Protein AF-A0ABD3GVN6-F1 (afdb_monomer)

Radius of gyration: 23.39 Å; Cα contacts (8 Å, |Δi|>4): 63; chains: 1; bounding box: 42×33×70 Å

Sequence (135 aa):
MASSSEIGKLEFERLSIHEENYEAFEALVIITKHLSPALYKRFRLANNPFVVWKDLKDSYGNIEKLLQPAAIEASNQLGFLDFKMAQEFDIALQDCVADLEACGLEVICTNTFKIDKTLNTFPDEKSMYAANLRL

Secondary structure (DSSP, 8-state):
---HHHHHHHHHHHHTT-TT-HHHHHHHHHHHHTS-HHHHHHHTT---HHHHHHHHHHHHTTHHHHHHHHHHHHHHH--GGG-SSHHHHHHHHHHHHHHHHHTT-GGG--HHHHHHHHHHTSPPHHHHHHHHT--

pLDDT: mean 80.83, std 14.65, range [40.19, 95.0]

Foldseek 3Di:
DDDPVVVVVLLVVLVVVPPPPPPQSVLCVVVLVPDDPVLNVVCSPPSGNVVSVVVCCVVCVQVLVVCQVVLVVLLVPLAPVVDPDPVVSVVSLVVSLVSCVSSVNVVCSDPVNSVVSVVVNDDDPVVVVVVVPPD

Structure (mmCIF, N/CA/C/O backbone):
data_AF-A0ABD3GVN6-F1
#
_entry.id   AF-A0ABD3GVN6-F1
#
loop_
_atom_site.group_PDB
_atom_site.id
_atom_site.type_symbol
_atom_site.label_atom_id
_atom_site.label_alt_id
_atom_site.label_comp_id
_atom_site.label_asym_id
_atom_site.label_entity_id
_atom_site.label_seq_id
_atom_site.pdbx_PDB_ins_code
_atom_site.Cartn_x
_atom_site.Cartn_y
_atom_site.Cartn_z
_atom_site.occupancy
_atom_site.B_iso_or_equiv
_atom_site.auth_seq_id
_atom_site.auth_comp_id
_atom_site.auth_asym_id
_atom_site.auth_atom_id
_atom_site.pdbx_PDB_model_num
ATOM 1 N N . MET A 1 1 ? -18.682 16.404 1.125 1.00 40.19 1 MET A N 1
ATOM 2 C CA . MET A 1 1 ? -17.623 16.486 2.155 1.00 40.19 1 MET A CA 1
ATOM 3 C C . MET A 1 1 ? -18.304 16.904 3.448 1.00 40.19 1 MET A C 1
ATOM 5 O O . MET A 1 1 ? -19.067 17.855 3.383 1.00 40.19 1 MET A O 1
ATOM 9 N N . ALA A 1 2 ? -18.149 16.170 4.555 1.00 41.97 2 ALA A N 1
ATOM 10 C CA . ALA A 1 2 ? -18.691 16.631 5.840 1.00 41.97 2 ALA A CA 1
ATOM 11 C C . ALA A 1 2 ? -17.860 17.832 6.308 1.00 41.97 2 ALA A C 1
ATOM 13 O O . ALA A 1 2 ? -16.639 17.826 6.136 1.00 41.97 2 ALA A O 1
ATOM 14 N N . SER A 1 3 ? -18.507 18.875 6.819 1.00 46.22 3 SER A N 1
ATOM 15 C CA . SER A 1 3 ? -17.794 20.080 7.252 1.00 46.22 3 SER A CA 1
ATOM 16 C C . SER A 1 3 ? -17.013 19.809 8.544 1.00 46.22 3 SER A C 1
ATOM 18 O O . SER A 1 3 ? -17.418 18.984 9.363 1.00 46.22 3 SER A O 1
ATOM 20 N N . SER A 1 4 ? -15.920 20.541 8.770 1.00 44.75 4 SER A N 1
ATOM 21 C CA . SER A 1 4 ? -15.139 20.476 10.020 1.00 44.75 4 SER A CA 1
ATOM 22 C C . SER A 1 4 ? -16.011 20.689 11.278 1.00 44.75 4 SER A C 1
ATOM 24 O O . SER A 1 4 ? -15.782 20.086 12.324 1.00 44.75 4 SER A O 1
ATOM 26 N N . SER A 1 5 ? -17.099 21.462 11.150 1.00 50.97 5 SER A N 1
ATOM 27 C CA . SER A 1 5 ? -18.094 21.680 12.209 1.00 50.97 5 SER A CA 1
ATOM 28 C C . SER A 1 5 ? -18.936 20.441 12.530 1.00 50.97 5 SER A C 1
ATOM 30 O O . SER A 1 5 ? -19.313 20.247 13.686 1.00 50.97 5 SER A O 1
ATOM 32 N N . GLU A 1 6 ? -19.239 19.604 11.537 1.00 55.56 6 GLU A N 1
ATOM 33 C CA . GLU A 1 6 ? -19.965 18.354 11.763 1.00 55.56 6 GLU A CA 1
ATOM 34 C C . GLU A 1 6 ? -19.062 17.350 12.469 1.00 55.56 6 GLU A C 1
ATOM 36 O O . GLU A 1 6 ? -19.483 16.769 13.458 1.00 55.56 6 GLU A O 1
ATOM 41 N N . ILE A 1 7 ? -17.799 17.219 12.055 1.00 56.22 7 ILE A N 1
ATOM 42 C CA . ILE A 1 7 ? -16.833 16.316 12.701 1.00 56.22 7 ILE A CA 1
ATOM 43 C C . ILE A 1 7 ? -16.683 16.651 14.196 1.00 56.22 7 ILE A C 1
ATOM 45 O O . ILE A 1 7 ? -16.791 15.753 15.029 1.00 56.22 7 ILE A O 1
ATOM 49 N N . GLY A 1 8 ? -16.558 17.937 14.550 1.00 57.28 8 GLY A N 1
ATOM 50 C CA . GLY A 1 8 ? -16.446 18.368 15.950 1.00 57.28 8 GLY A CA 1
ATOM 51 C C . GLY A 1 8 ? -17.690 18.084 16.806 1.00 57.28 8 GLY A C 1
ATOM 52 O O . GLY A 1 8 ? -17.566 17.718 17.972 1.00 57.28 8 GLY A O 1
ATOM 53 N N . LYS A 1 9 ? -18.902 18.183 16.239 1.00 57.34 9 LYS A N 1
ATOM 54 C CA . LYS A 1 9 ? -20.142 17.808 16.950 1.00 57.34 9 LYS A CA 1
ATOM 55 C C . LYS A 1 9 ? -20.239 16.298 17.182 1.00 57.34 9 LYS A C 1
ATOM 57 O O . LYS A 1 9 ? -20.740 15.869 18.216 1.00 57.34 9 LYS A O 1
ATOM 62 N N . LEU A 1 10 ? -19.741 15.503 16.238 1.00 57.50 10 LEU A N 1
ATOM 63 C CA . LEU A 1 10 ? -19.772 14.041 16.299 1.00 57.50 10 LEU A CA 1
ATOM 64 C C . LEU A 1 10 ? -18.738 13.462 17.264 1.00 57.50 10 LEU A C 1
ATOM 66 O O . LEU A 1 10 ? -19.018 12.470 17.932 1.00 57.50 10 LEU A O 1
ATOM 70 N N . GLU A 1 11 ? -17.569 14.092 17.377 1.00 59.97 11 GLU A N 1
ATOM 71 C CA . GLU A 1 11 ? -16.598 13.757 18.421 1.00 59.97 11 GLU A CA 1
ATOM 72 C C . GLU A 1 11 ? -17.152 14.060 19.819 1.00 59.97 11 GLU A C 1
ATOM 74 O O . GLU A 1 11 ? -16.975 13.248 20.721 1.00 59.97 11 GLU A O 1
ATOM 79 N N . PHE A 1 12 ? -17.887 15.164 19.989 1.00 57.16 12 PHE A N 1
ATOM 80 C CA . PHE A 1 12 ? -18.506 15.548 21.265 1.00 57.16 12 PHE A CA 1
ATOM 81 C C . PHE A 1 12 ? -19.632 14.595 21.709 1.00 57.16 12 PHE A C 1
ATOM 83 O O . PHE A 1 12 ? -19.735 14.235 22.883 1.00 57.16 12 PHE A O 1
ATOM 90 N N . GLU A 1 13 ? -20.454 14.138 20.763 1.00 61.12 13 GLU A N 1
ATOM 91 C CA . GLU A 1 13 ? -21.505 13.145 21.015 1.00 61.12 13 GLU A CA 1
ATOM 92 C C . GLU A 1 13 ? -20.899 11.782 21.394 1.00 61.12 13 GLU A C 1
ATOM 94 O O . GLU A 1 13 ? -21.361 11.128 22.325 1.00 61.12 13 GLU A O 1
ATOM 99 N N . ARG A 1 14 ? -19.790 11.395 20.750 1.00 62.72 14 ARG A N 1
ATOM 100 C CA . ARG A 1 14 ? -19.045 10.172 21.076 1.00 62.72 14 ARG A CA 1
ATOM 101 C C . ARG A 1 14 ? -18.293 10.267 22.414 1.00 62.72 14 ARG A C 1
ATOM 103 O O . ARG A 1 14 ? -18.192 9.262 23.110 1.00 62.72 14 ARG A O 1
ATOM 110 N N . LEU A 1 15 ? -17.802 11.455 22.783 1.00 58.09 15 LEU A N 1
ATOM 111 C CA . LEU A 1 15 ? -17.192 11.756 24.090 1.00 58.09 15 LEU A CA 1
ATOM 112 C C . LEU A 1 15 ? -18.194 11.600 25.242 1.00 58.09 15 LEU A C 1
ATOM 114 O O . LEU A 1 15 ? -17.840 11.063 26.285 1.00 58.09 15 LEU A O 1
ATOM 118 N N . SER A 1 16 ? -19.449 12.013 25.039 1.00 56.66 16 SER A N 1
ATOM 119 C CA . SER A 1 16 ? -20.491 11.971 26.079 1.00 56.66 16 SER A CA 1
ATOM 120 C C . SER A 1 16 ? -20.981 10.554 26.422 1.00 56.66 16 SER A C 1
ATOM 122 O O . SER A 1 16 ? -21.627 10.368 27.445 1.00 56.66 16 SER A O 1
ATOM 124 N N . ILE A 1 17 ? -20.704 9.550 25.579 1.00 59.03 17 ILE A N 1
ATOM 125 C CA . ILE A 1 17 ? -21.201 8.167 25.739 1.00 59.03 17 ILE A CA 1
ATOM 126 C C . ILE A 1 17 ? -20.218 7.278 26.528 1.00 59.03 17 ILE A C 1
ATOM 128 O O . ILE A 1 17 ? -20.603 6.216 27.011 1.00 59.03 17 ILE A O 1
ATOM 132 N N . HIS A 1 18 ? -18.952 7.684 26.683 1.00 57.97 18 HIS A N 1
ATOM 133 C CA . HIS A 1 18 ? -17.870 6.785 27.112 1.00 57.97 18 HIS A CA 1
ATOM 134 C C . HIS A 1 18 ? -17.136 7.184 28.403 1.00 57.97 18 HIS A C 1
ATOM 136 O O . HIS A 1 18 ? -16.003 6.756 28.626 1.00 57.97 18 HIS A O 1
ATOM 142 N N . GLU A 1 19 ? -17.786 7.935 29.291 1.00 57.03 19 GLU A N 1
ATOM 143 C CA . GLU A 1 19 ? -17.201 8.376 30.569 1.00 57.03 19 GLU A CA 1
ATOM 144 C C . GLU A 1 19 ? -16.724 7.207 31.469 1.00 57.03 19 GLU A C 1
ATOM 146 O O . GLU A 1 19 ? -15.831 7.384 32.293 1.00 57.03 19 GLU A O 1
ATOM 151 N N . GLU A 1 20 ? -17.239 5.986 31.261 1.00 62.88 20 GLU A N 1
ATOM 152 C CA . GLU A 1 20 ? -16.922 4.795 32.068 1.00 62.88 20 GLU A CA 1
ATOM 153 C C . GLU A 1 20 ? -15.717 3.962 31.568 1.00 62.88 20 GLU A C 1
ATOM 155 O O . GLU A 1 20 ? -15.247 3.083 32.291 1.00 62.88 20 GLU A O 1
ATOM 160 N N . ASN A 1 21 ? -15.182 4.206 30.359 1.00 76.12 21 ASN A N 1
ATOM 161 C CA . ASN A 1 21 ? -14.000 3.486 29.848 1.00 76.12 21 ASN A CA 1
ATOM 162 C C . ASN A 1 21 ? -13.144 4.359 28.912 1.00 76.12 21 ASN A C 1
ATOM 164 O O . ASN A 1 21 ? -13.251 4.299 27.682 1.00 76.12 21 ASN A O 1
ATOM 168 N N . TYR A 1 22 ? -12.272 5.158 29.532 1.00 81.44 22 TYR A N 1
ATOM 169 C CA . TYR A 1 22 ? -11.374 6.099 28.862 1.00 81.44 22 TYR A CA 1
ATOM 170 C C . TYR A 1 22 ? -10.452 5.428 27.829 1.00 81.44 22 TYR A C 1
ATOM 172 O O . TYR A 1 22 ? -10.304 5.941 26.723 1.00 81.44 22 TYR A O 1
ATOM 180 N N . GLU A 1 23 ? -9.894 4.254 28.137 1.00 85.00 23 GLU A N 1
ATOM 181 C CA . GLU A 1 23 ? -8.977 3.536 27.237 1.00 85.00 23 GLU A CA 1
ATOM 182 C C . GLU A 1 23 ? -9.678 3.085 25.949 1.00 85.00 23 GLU A C 1
ATOM 184 O O . GLU A 1 23 ? -9.156 3.246 24.842 1.00 85.00 23 GLU A O 1
ATOM 189 N N . ALA A 1 24 ? -10.900 2.555 26.070 1.00 84.94 24 ALA A N 1
ATOM 190 C CA . ALA A 1 24 ? -11.683 2.146 24.911 1.00 84.94 24 ALA A CA 1
ATOM 191 C C . ALA A 1 24 ? -12.072 3.347 24.036 1.00 84.94 24 ALA A C 1
ATOM 193 O O . ALA A 1 24 ? -12.060 3.265 22.802 1.00 84.94 24 ALA A O 1
ATOM 194 N N . PHE A 1 25 ? -12.395 4.471 24.674 1.00 82.94 25 PHE A N 1
ATOM 195 C CA . PHE A 1 25 ? -12.694 5.716 23.987 1.00 82.94 25 PHE A CA 1
ATOM 196 C C . PHE A 1 25 ? -11.475 6.263 23.233 1.00 82.94 25 PHE A C 1
ATOM 198 O O . PHE A 1 25 ? -11.584 6.575 22.042 1.00 82.94 25 PHE A O 1
ATOM 205 N N . GLU A 1 26 ? -10.320 6.334 23.893 1.00 86.62 26 GLU A N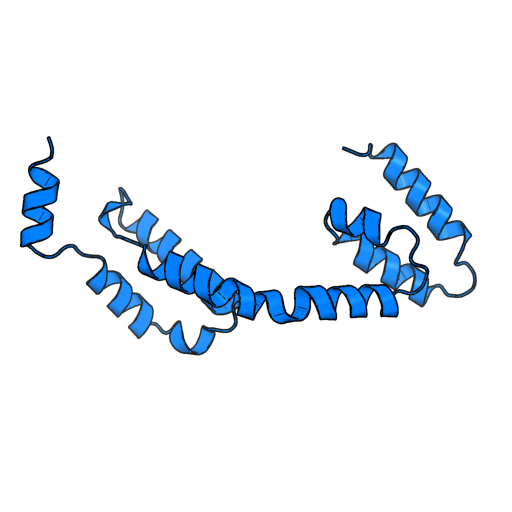 1
ATOM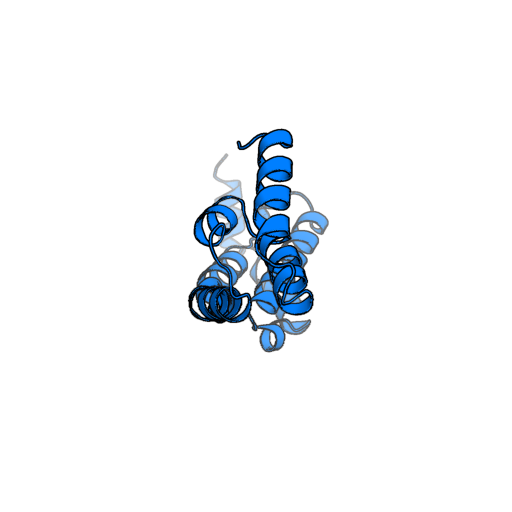 206 C CA . GLU A 1 26 ? -9.062 6.805 23.316 1.00 86.62 26 GLU A CA 1
ATOM 207 C C . GLU A 1 26 ? -8.658 5.953 22.107 1.00 86.62 26 GLU A C 1
ATOM 209 O O . GLU A 1 26 ? -8.415 6.488 21.022 1.00 86.62 26 GLU A O 1
ATOM 214 N N . ALA A 1 27 ? -8.718 4.624 22.238 1.00 89.06 27 ALA A N 1
ATOM 215 C CA . ALA A 1 27 ? -8.443 3.703 21.139 1.00 89.06 27 ALA A CA 1
ATOM 216 C C . ALA A 1 27 ? -9.372 3.938 19.937 1.00 89.06 27 ALA A C 1
ATOM 218 O O . ALA A 1 27 ? -8.914 4.014 18.795 1.00 89.06 27 ALA A O 1
ATOM 219 N N . LEU A 1 28 ? -10.676 4.117 20.169 1.00 88.56 28 LEU A N 1
ATOM 220 C CA . LEU A 1 28 ? -11.619 4.442 19.099 1.00 88.56 28 LEU A CA 1
ATOM 221 C C . LEU A 1 28 ? -11.303 5.805 18.451 1.00 88.56 28 LEU A C 1
ATOM 223 O O . LEU A 1 28 ? -11.473 5.945 17.241 1.00 88.56 28 LEU A O 1
ATOM 227 N N . VAL A 1 29 ? -10.845 6.816 19.207 1.00 85.31 29 VAL A N 1
ATOM 228 C CA . VAL A 1 29 ? -10.464 8.128 1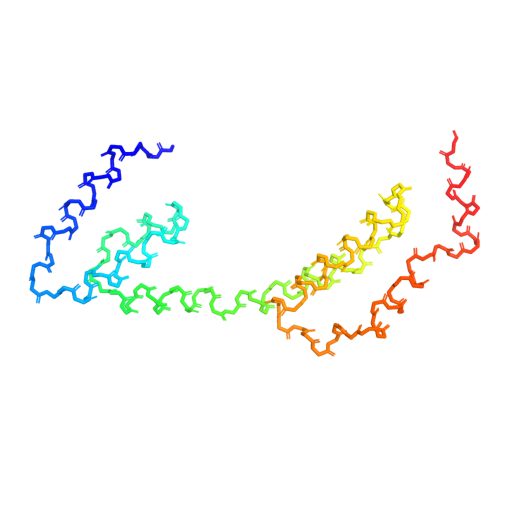8.643 1.00 85.31 29 VAL A CA 1
ATOM 229 C C . VAL A 1 29 ? -9.268 7.966 17.718 1.00 85.31 29 VAL A C 1
ATOM 231 O O . VAL A 1 29 ? -9.312 8.449 16.589 1.00 85.31 29 VAL A O 1
ATOM 234 N N . ILE A 1 30 ? -8.234 7.261 18.171 1.00 88.25 30 ILE A N 1
ATOM 235 C CA . ILE A 1 30 ? -7.031 7.009 17.378 1.00 88.25 30 ILE A CA 1
ATOM 236 C C . ILE A 1 30 ? -7.405 6.270 16.094 1.00 88.25 30 ILE A C 1
ATOM 238 O O . ILE A 1 30 ? -7.113 6.759 15.006 1.00 88.25 30 ILE A O 1
ATOM 242 N N . ILE A 1 31 ? -8.127 5.148 16.199 1.00 89.88 31 ILE A N 1
ATOM 243 C CA . ILE A 1 31 ? -8.532 4.363 15.027 1.00 89.88 31 ILE A CA 1
ATOM 244 C C . ILE A 1 31 ? -9.322 5.241 14.053 1.00 89.88 31 ILE A C 1
ATOM 246 O O . ILE A 1 31 ? -8.954 5.349 12.888 1.00 89.88 31 ILE A O 1
ATOM 250 N N . THR A 1 32 ? -10.378 5.912 14.521 1.00 85.75 32 THR A N 1
ATOM 251 C CA . THR A 1 32 ? -11.284 6.673 13.646 1.00 85.75 32 THR A CA 1
ATOM 252 C C . THR A 1 32 ? -10.633 7.880 12.972 1.00 85.75 32 THR A C 1
ATOM 254 O O . THR A 1 32 ? -11.012 8.191 11.844 1.00 85.75 32 THR A O 1
ATOM 257 N N . LYS A 1 33 ? -9.633 8.518 13.595 1.00 87.19 33 LYS A N 1
ATOM 258 C CA . LYS A 1 33 ? -8.876 9.634 12.998 1.00 87.19 33 LYS A CA 1
ATOM 259 C C . LYS A 1 33 ? -8.021 9.227 11.800 1.00 87.19 33 LYS A C 1
ATOM 261 O O . LYS A 1 33 ? -7.779 10.056 10.927 1.00 87.19 33 LYS A O 1
ATOM 266 N N . HIS A 1 34 ? -7.582 7.972 11.749 1.00 88.88 34 HIS A N 1
ATOM 267 C CA . HIS A 1 34 ? -6.766 7.447 10.652 1.00 88.88 34 HIS A CA 1
ATOM 268 C C . HIS A 1 34 ? -7.590 6.721 9.578 1.00 88.88 34 HIS A C 1
ATOM 270 O O . HIS A 1 34 ? -7.037 6.244 8.589 1.00 88.88 34 HIS A O 1
ATOM 276 N N . LEU A 1 35 ? -8.915 6.648 9.735 1.00 89.88 35 LEU A N 1
ATOM 277 C CA . LEU A 1 35 ? -9.794 6.065 8.729 1.00 89.88 35 LEU A CA 1
ATOM 278 C C . LEU A 1 35 ? -10.096 7.046 7.599 1.00 89.88 35 LEU A C 1
ATOM 280 O O . LEU A 1 35 ? -10.290 8.244 7.803 1.00 89.88 35 LEU A O 1
ATOM 284 N N . SER A 1 36 ? -10.252 6.503 6.391 1.00 88.88 36 SER A N 1
ATOM 285 C CA . SER A 1 36 ? -10.826 7.263 5.284 1.00 88.88 36 SER A CA 1
ATOM 286 C C . SER A 1 36 ? -12.249 7.734 5.635 1.00 88.88 36 SER A C 1
ATOM 288 O O . SER A 1 36 ? -12.949 7.070 6.409 1.00 88.88 36 SER A O 1
ATOM 290 N N . PRO A 1 37 ? -12.757 8.820 5.024 1.00 88.25 37 PRO A N 1
ATOM 291 C CA . PRO A 1 37 ? -14.108 9.313 5.307 1.00 88.25 37 PRO A CA 1
ATOM 292 C C . PRO A 1 37 ? -15.218 8.266 5.110 1.00 88.25 37 PRO A C 1
ATOM 294 O O . PRO A 1 37 ? -16.252 8.323 5.777 1.00 88.25 37 PRO A O 1
ATOM 297 N N . ALA A 1 38 ? -15.023 7.308 4.197 1.00 87.31 38 ALA A N 1
ATOM 298 C CA . ALA A 1 38 ? -15.958 6.208 3.970 1.00 87.31 38 ALA A CA 1
ATOM 299 C C . ALA A 1 38 ? -15.936 5.189 5.123 1.00 87.31 38 ALA A C 1
ATOM 301 O O . ALA A 1 38 ? -16.994 4.801 5.620 1.00 87.31 38 ALA A O 1
ATOM 302 N N . LEU A 1 39 ? -14.743 4.801 5.587 1.00 89.00 39 LEU A N 1
ATOM 303 C CA . LEU A 1 39 ? -14.578 3.873 6.708 1.00 89.00 39 LEU A CA 1
ATOM 304 C C . LEU A 1 39 ? -15.011 4.497 8.034 1.00 89.00 39 LEU A C 1
ATOM 306 O O . LEU A 1 39 ? -15.691 3.843 8.822 1.00 89.00 39 LEU A O 1
ATOM 310 N N . TYR A 1 40 ? -14.715 5.779 8.246 1.00 87.81 40 TYR A N 1
ATOM 311 C CA . TYR A 1 40 ? -15.181 6.519 9.415 1.00 87.81 40 TYR A CA 1
ATOM 312 C C . TYR A 1 40 ? -16.706 6.445 9.555 1.00 87.81 40 TYR A C 1
ATOM 314 O O . TYR A 1 40 ? -17.215 6.118 10.622 1.00 87.81 40 TYR A O 1
ATOM 322 N N . LYS A 1 41 ? -17.457 6.674 8.466 1.00 87.06 41 LYS A N 1
ATOM 323 C CA . LYS A 1 41 ? -18.927 6.581 8.482 1.00 87.06 41 LYS A CA 1
ATOM 324 C C . LYS A 1 41 ? -19.427 5.194 8.883 1.00 87.06 41 LYS A C 1
ATOM 326 O O . LYS A 1 41 ? -20.407 5.111 9.616 1.00 87.06 41 LYS A O 1
ATOM 331 N N . ARG A 1 42 ? -18.760 4.129 8.423 1.00 87.69 42 ARG A N 1
ATOM 332 C CA . ARG A 1 42 ? -19.106 2.740 8.763 1.00 87.69 42 ARG A CA 1
ATOM 333 C C . ARG A 1 42 ? -18.936 2.459 10.256 1.00 87.69 42 ARG A C 1
ATOM 335 O O . ARG A 1 42 ? -19.786 1.802 10.843 1.00 87.69 42 ARG A O 1
ATOM 342 N N . PHE A 1 43 ? -17.871 2.975 10.864 1.00 88.25 43 PHE A N 1
ATOM 343 C CA . PHE A 1 43 ? -17.540 2.715 12.268 1.00 88.25 43 PHE A CA 1
ATOM 344 C C . PHE A 1 43 ? -17.949 3.841 13.226 1.00 88.25 43 PHE A C 1
ATOM 346 O O . PHE A 1 43 ? -17.633 3.786 14.409 1.00 88.25 43 PHE A O 1
ATOM 353 N N . ARG A 1 44 ? -18.690 4.850 12.750 1.00 81.62 44 ARG A N 1
ATOM 354 C CA . ARG A 1 44 ? -19.070 6.034 13.539 1.00 81.62 44 ARG A CA 1
ATOM 355 C C . ARG A 1 44 ? -19.855 5.695 14.809 1.00 81.62 44 ARG A C 1
ATOM 357 O O . ARG A 1 44 ? -19.685 6.372 15.814 1.00 81.62 44 ARG A O 1
ATOM 364 N N . LEU A 1 45 ? -20.721 4.685 14.744 1.00 82.75 45 LEU A N 1
ATOM 365 C CA . LEU A 1 45 ? -21.558 4.237 15.865 1.00 82.75 45 LEU A CA 1
ATOM 366 C C . LEU A 1 45 ? -20.929 3.072 16.645 1.00 82.75 45 LEU A C 1
ATOM 368 O O . LEU A 1 45 ? -21.605 2.428 17.445 1.00 82.75 45 LEU A O 1
ATOM 372 N N . ALA A 1 46 ? -19.668 2.735 16.365 1.00 84.00 46 ALA A N 1
ATOM 373 C CA . ALA A 1 46 ? -18.997 1.648 17.050 1.00 84.00 46 ALA A CA 1
ATOM 374 C C . ALA A 1 46 ? -18.530 2.100 18.438 1.00 84.00 46 ALA A C 1
ATOM 376 O O . ALA A 1 46 ? -17.778 3.063 18.575 1.00 84.00 46 ALA A O 1
ATOM 377 N N . ASN A 1 47 ? -18.926 1.330 19.450 1.00 83.44 47 ASN A N 1
ATOM 378 C CA . ASN A 1 47 ? -18.627 1.602 20.859 1.00 83.44 47 ASN A CA 1
ATOM 379 C C . ASN A 1 47 ? -17.526 0.684 21.413 1.00 83.44 47 ASN A C 1
ATOM 381 O O . ASN A 1 47 ? -17.197 0.743 22.593 1.00 83.44 47 ASN A O 1
ATOM 385 N N . ASN A 1 48 ? -16.968 -0.194 20.572 1.00 87.31 48 ASN A N 1
ATOM 386 C CA . ASN A 1 48 ? -15.930 -1.140 20.956 1.00 87.31 48 ASN A CA 1
ATOM 387 C C . ASN A 1 48 ? -14.758 -1.087 19.954 1.00 87.31 48 ASN A C 1
ATOM 389 O O . ASN A 1 48 ? -14.930 -1.520 18.809 1.00 87.31 48 ASN A O 1
ATOM 393 N N . PRO A 1 49 ? -13.568 -0.603 20.361 1.00 89.75 49 PRO A N 1
ATOM 394 C CA . PRO A 1 49 ? -12.408 -0.498 19.473 1.00 89.75 49 PRO A CA 1
ATOM 395 C C . PRO A 1 49 ? -11.921 -1.854 18.969 1.00 89.75 49 PRO A C 1
ATOM 397 O O . PRO A 1 49 ? -11.444 -1.946 17.841 1.00 89.75 49 PRO A O 1
ATOM 400 N N . PHE A 1 50 ? -12.072 -2.916 19.762 1.00 90.38 50 PHE A N 1
ATOM 401 C CA . PHE A 1 50 ? -11.649 -4.256 19.369 1.00 90.38 50 PHE A CA 1
ATOM 402 C C . PHE A 1 50 ? -12.466 -4.783 18.187 1.00 90.38 50 PHE A C 1
ATOM 404 O O . PHE A 1 50 ? -11.904 -5.378 17.273 1.00 90.38 50 PHE A O 1
ATOM 411 N N . VAL A 1 51 ? -13.778 -4.523 18.172 1.00 90.62 51 VAL A N 1
ATOM 412 C CA . VAL A 1 51 ? -14.651 -4.909 17.051 1.00 90.62 51 VAL A CA 1
ATOM 413 C C . VAL A 1 51 ? -14.249 -4.160 15.784 1.00 90.62 51 VAL A C 1
ATOM 415 O O . VAL A 1 51 ? -14.082 -4.782 14.741 1.00 90.62 51 VAL A O 1
ATOM 418 N N . VAL A 1 52 ? -14.012 -2.847 15.887 1.00 91.94 52 VAL A N 1
ATOM 419 C CA . VAL A 1 52 ? -13.554 -2.035 14.748 1.00 91.94 52 VAL A CA 1
ATOM 420 C C . VAL A 1 52 ? -12.219 -2.550 14.214 1.00 91.94 52 VAL A C 1
ATOM 422 O O . VAL A 1 52 ? -12.075 -2.768 13.014 1.00 91.94 52 VAL A O 1
ATOM 425 N N . TRP A 1 53 ? -11.247 -2.781 15.097 1.00 93.19 53 TRP A N 1
ATOM 426 C CA . TRP A 1 53 ? -9.928 -3.273 14.712 1.00 93.19 53 TRP A CA 1
ATOM 427 C C . TRP A 1 53 ? -9.992 -4.655 14.061 1.00 93.19 53 TRP A C 1
ATOM 429 O O . TRP A 1 53 ? -9.341 -4.887 13.044 1.00 93.19 53 TRP A O 1
ATOM 439 N N . LYS A 1 54 ? -10.795 -5.567 14.618 1.00 93.25 54 LYS A N 1
ATOM 440 C CA . LYS A 1 54 ? -10.977 -6.907 14.065 1.00 93.25 54 LYS A CA 1
ATOM 441 C C . LYS A 1 54 ? -11.621 -6.855 12.681 1.00 93.25 54 LYS A C 1
ATOM 443 O O . LYS A 1 54 ? -11.079 -7.455 11.767 1.00 93.25 54 LYS A O 1
ATOM 448 N N . ASP A 1 55 ? -12.696 -6.091 12.501 1.00 92.25 55 ASP A N 1
ATOM 449 C CA . ASP A 1 55 ? -13.356 -5.935 11.199 1.00 92.25 55 ASP A CA 1
ATOM 450 C C . ASP A 1 55 ? -12.410 -5.357 10.140 1.00 92.25 55 ASP A C 1
ATOM 452 O O . ASP A 1 55 ? -12.397 -5.811 8.991 1.00 92.25 55 ASP A O 1
ATOM 456 N N . LEU A 1 56 ? -11.612 -4.352 10.522 1.00 91.25 56 LEU A N 1
ATOM 457 C CA . LEU A 1 56 ? -10.588 -3.775 9.655 1.00 91.25 56 LEU A CA 1
ATOM 458 C C . LEU A 1 56 ? -9.540 -4.825 9.294 1.00 91.25 56 LEU A C 1
ATOM 460 O O . LEU A 1 56 ? -9.227 -4.988 8.121 1.00 91.25 56 LEU A O 1
ATOM 464 N N . LYS A 1 57 ? -9.035 -5.576 10.273 1.00 90.12 57 LYS A N 1
ATOM 465 C CA . LYS A 1 57 ? -8.044 -6.628 10.046 1.00 90.12 57 LYS A CA 1
ATOM 466 C C . LYS A 1 57 ? -8.595 -7.777 9.201 1.00 90.12 57 LYS A C 1
ATOM 468 O O . LYS A 1 57 ? -7.888 -8.271 8.334 1.00 90.12 57 LYS A O 1
ATOM 473 N N . ASP A 1 58 ? -9.840 -8.179 9.395 1.00 89.69 58 ASP A N 1
ATOM 474 C CA . ASP A 1 58 ? -10.455 -9.261 8.625 1.00 89.69 58 ASP A CA 1
ATOM 475 C C . ASP A 1 58 ? -10.713 -8.822 7.171 1.00 89.69 58 ASP A C 1
ATOM 477 O O . ASP A 1 58 ? -10.508 -9.598 6.239 1.00 89.69 58 ASP A O 1
ATOM 481 N N . SER A 1 59 ? -11.090 -7.555 6.960 1.00 86.88 59 SER A N 1
ATOM 482 C CA . SER A 1 59 ? -11.345 -7.001 5.620 1.00 86.88 59 SER A CA 1
ATOM 483 C C . SER A 1 59 ? -10.065 -6.620 4.869 1.00 86.88 59 SER A C 1
ATOM 485 O O . SER A 1 59 ? -10.019 -6.705 3.643 1.00 86.88 59 SER A O 1
ATOM 487 N N . TYR A 1 60 ? -9.041 -6.162 5.592 1.00 84.94 60 TYR A N 1
ATOM 488 C CA . TYR A 1 60 ? -7.879 -5.479 5.019 1.00 84.94 60 TYR A CA 1
ATOM 489 C C . TYR A 1 60 ? -6.529 -6.062 5.433 1.00 84.94 60 TYR A C 1
ATOM 491 O O . TYR A 1 60 ? -5.513 -5.711 4.849 1.00 84.94 60 TYR A O 1
ATOM 499 N N . GLY A 1 61 ? -6.484 -6.996 6.379 1.00 83.00 61 GLY A N 1
ATOM 500 C CA . GLY A 1 61 ? -5.241 -7.613 6.855 1.00 83.00 61 GLY A CA 1
ATOM 501 C C . GLY A 1 61 ? -4.535 -8.491 5.822 1.00 83.00 61 GLY A C 1
ATOM 502 O O . GLY A 1 61 ? -3.413 -8.914 6.061 1.00 83.00 61 GLY A O 1
ATOM 503 N N . ASN A 1 62 ? -5.174 -8.752 4.677 1.00 83.81 62 ASN A N 1
ATOM 504 C CA . ASN A 1 62 ? -4.572 -9.417 3.521 1.00 83.81 62 ASN A CA 1
ATOM 505 C C . ASN A 1 62 ? -4.492 -8.499 2.287 1.00 83.81 62 ASN A C 1
ATOM 507 O O . ASN A 1 62 ? -4.264 -9.006 1.189 1.00 83.81 62 ASN A O 1
ATOM 511 N N . ILE A 1 63 ? -4.696 -7.179 2.431 1.00 82.62 63 ILE A N 1
ATOM 512 C CA . ILE A 1 63 ? -4.608 -6.243 1.297 1.00 82.62 63 ILE A CA 1
ATOM 513 C C . ILE A 1 63 ? -3.256 -6.364 0.601 1.00 82.62 63 ILE A C 1
ATOM 515 O O . ILE A 1 63 ? -3.229 -6.402 -0.620 1.00 82.62 63 ILE A O 1
ATOM 519 N N . GLU A 1 64 ? -2.161 -6.496 1.351 1.00 82.00 64 GLU A N 1
ATOM 520 C CA . GLU A 1 64 ? -0.813 -6.631 0.785 1.00 82.00 64 GLU A CA 1
ATOM 521 C C . GLU A 1 64 ? -0.753 -7.789 -0.223 1.00 82.00 64 GLU A C 1
ATOM 523 O O . GLU A 1 64 ? -0.362 -7.600 -1.371 1.00 82.00 64 GLU A O 1
ATOM 528 N N . LYS A 1 65 ? -1.277 -8.967 0.146 1.00 83.88 65 LYS A N 1
ATOM 529 C CA . LYS A 1 65 ? -1.373 -10.136 -0.749 1.00 83.88 65 LYS A CA 1
ATOM 530 C C . LYS A 1 65 ? -2.315 -9.917 -1.930 1.00 83.88 65 LYS A C 1
ATOM 532 O O . LYS A 1 65 ? -2.085 -10.472 -2.998 1.00 83.88 65 LYS A O 1
ATOM 537 N N . LEU A 1 66 ? -3.384 -9.147 -1.740 1.00 86.62 66 LEU A N 1
ATOM 538 C CA . LEU A 1 66 ? -4.314 -8.807 -2.817 1.00 86.62 66 LEU A CA 1
ATOM 539 C C . LEU A 1 66 ? -3.688 -7.832 -3.825 1.00 86.62 66 LEU A C 1
ATOM 541 O O . LEU A 1 66 ? -4.013 -7.900 -5.006 1.00 86.62 66 LEU A O 1
ATOM 545 N N . LEU A 1 67 ? -2.801 -6.944 -3.367 1.00 88.81 67 LEU A N 1
ATOM 546 C CA . LEU A 1 67 ? -2.106 -5.958 -4.193 1.00 88.81 67 LEU A CA 1
ATOM 547 C C . LEU A 1 67 ? -0.860 -6.524 -4.885 1.00 88.81 67 LEU A C 1
ATOM 549 O O . LEU A 1 67 ? -0.460 -5.978 -5.911 1.00 88.81 67 LEU A O 1
ATOM 553 N N . GLN A 1 68 ? -0.297 -7.639 -4.402 1.00 91.06 68 GLN A N 1
ATOM 554 C CA . GLN A 1 68 ? 0.870 -8.295 -5.012 1.00 91.06 68 GLN A CA 1
ATOM 555 C C . GLN A 1 68 ? 0.776 -8.452 -6.542 1.00 91.06 68 GLN A C 1
ATOM 557 O O . GLN A 1 68 ? 1.727 -8.054 -7.214 1.00 91.06 68 GLN A O 1
ATOM 562 N N . PRO A 1 69 ? -0.320 -8.976 -7.138 1.00 91.94 69 PRO A N 1
ATOM 563 C CA . PRO A 1 69 ? -0.405 -9.119 -8.591 1.00 91.94 69 PRO A CA 1
ATOM 564 C C . PRO A 1 69 ? -0.289 -7.777 -9.320 1.00 91.94 69 PRO A C 1
ATOM 566 O O . PRO A 1 69 ? 0.417 -7.688 -10.319 1.00 91.94 69 PRO A O 1
ATOM 569 N N . ALA A 1 70 ? -0.930 -6.733 -8.788 1.00 91.56 70 ALA A N 1
ATOM 570 C CA . ALA A 1 70 ? -0.893 -5.397 -9.370 1.00 91.56 70 ALA A CA 1
ATOM 571 C C . ALA A 1 70 ? 0.501 -4.762 -9.247 1.00 91.56 70 ALA A C 1
ATOM 573 O O . ALA A 1 70 ? 0.986 -4.180 -10.211 1.00 91.56 70 ALA A O 1
ATOM 574 N N . ALA A 1 71 ? 1.175 -4.920 -8.102 1.00 92.38 71 ALA A N 1
ATOM 575 C CA . ALA A 1 71 ? 2.538 -4.422 -7.900 1.00 92.38 71 ALA A CA 1
ATOM 576 C C . ALA A 1 71 ? 3.552 -5.125 -8.823 1.00 92.38 71 ALA A C 1
ATOM 578 O O . ALA A 1 71 ? 4.413 -4.481 -9.424 1.00 92.38 71 ALA A O 1
ATOM 579 N N . ILE A 1 72 ? 3.420 -6.446 -8.999 1.00 92.44 72 ILE A N 1
ATOM 580 C CA . ILE A 1 72 ? 4.244 -7.223 -9.937 1.00 92.44 72 ILE A CA 1
ATOM 581 C C . ILE A 1 72 ? 3.992 -6.768 -11.378 1.00 92.44 72 ILE A C 1
ATOM 583 O O . ILE A 1 72 ? 4.939 -6.594 -12.144 1.00 92.44 72 ILE A O 1
ATOM 587 N N . GLU A 1 73 ? 2.731 -6.570 -11.759 1.00 93.19 73 GLU A N 1
ATOM 588 C CA . GLU A 1 73 ? 2.375 -6.107 -13.098 1.00 93.19 73 GLU A CA 1
ATOM 589 C C . GLU A 1 73 ? 2.904 -4.696 -13.377 1.00 93.19 73 GLU A C 1
ATOM 591 O O . GLU A 1 73 ? 3.551 -4.496 -14.403 1.00 93.19 73 GLU A O 1
ATOM 596 N N . ALA A 1 74 ? 2.720 -3.753 -12.449 1.00 90.50 74 ALA A N 1
ATOM 597 C CA . ALA A 1 74 ? 3.255 -2.398 -12.559 1.00 90.50 74 ALA A CA 1
ATOM 598 C C . ALA A 1 74 ? 4.782 -2.412 -12.715 1.00 90.50 74 ALA A C 1
ATOM 600 O O . ALA A 1 74 ? 5.324 -1.771 -13.615 1.00 90.50 74 ALA A O 1
ATOM 601 N N . SER A 1 75 ? 5.475 -3.234 -11.918 1.00 90.81 75 SER A N 1
ATOM 602 C CA . SER A 1 75 ? 6.913 -3.439 -12.078 1.00 90.81 75 SER A CA 1
ATOM 603 C C . SER A 1 75 ? 7.250 -3.995 -13.465 1.00 90.81 75 SER A C 1
ATOM 605 O O . SER A 1 75 ? 8.190 -3.536 -14.105 1.00 90.81 75 SER A O 1
ATOM 607 N N . ASN A 1 76 ? 6.515 -4.988 -13.971 1.00 90.12 76 ASN A N 1
ATOM 608 C CA . ASN A 1 76 ? 6.739 -5.585 -15.296 1.00 90.12 76 ASN A CA 1
ATOM 609 C C . ASN A 1 76 ? 6.512 -4.624 -16.461 1.00 90.12 76 ASN A C 1
ATOM 611 O O . ASN A 1 76 ? 7.183 -4.764 -17.479 1.00 90.12 76 ASN A O 1
ATOM 615 N N . GLN A 1 77 ? 5.608 -3.664 -16.303 1.00 90.06 77 GLN A N 1
ATOM 616 C CA . GLN A 1 77 ? 5.311 -2.655 -17.313 1.00 90.06 77 GLN A CA 1
ATOM 617 C C . GLN A 1 77 ? 6.297 -1.483 -17.312 1.00 90.06 77 GLN A C 1
ATOM 619 O O . GLN A 1 77 ? 6.289 -0.706 -18.261 1.00 90.06 77 GLN A O 1
ATOM 624 N N . LEU A 1 78 ? 7.147 -1.352 -16.289 1.00 90.25 78 LEU A N 1
ATOM 625 C CA . LEU A 1 78 ? 8.137 -0.283 -16.217 1.00 90.25 78 LEU A CA 1
ATOM 626 C C . LEU A 1 78 ? 9.123 -0.392 -17.393 1.00 90.25 78 LEU A C 1
ATOM 628 O O . LEU A 1 78 ? 9.916 -1.331 -17.442 1.00 90.25 78 LEU A O 1
ATOM 632 N N . GLY A 1 79 ? 9.089 0.561 -18.326 1.00 88.31 79 GLY A N 1
ATOM 633 C CA . GLY A 1 79 ? 9.995 0.646 -19.469 1.00 88.31 79 GLY A CA 1
ATOM 634 C C . GLY A 1 79 ? 10.871 1.893 -19.406 1.00 88.31 79 GLY A C 1
ATOM 635 O O . GLY A 1 79 ? 10.436 2.955 -18.976 1.00 88.31 79 GLY A O 1
ATOM 636 N N . PHE A 1 80 ? 12.124 1.806 -19.862 1.00 86.62 80 PHE A N 1
ATOM 637 C CA . PHE A 1 80 ? 13.018 2.972 -19.847 1.00 86.62 80 PHE A CA 1
ATOM 638 C C . PHE A 1 80 ? 12.538 4.078 -20.800 1.00 86.62 80 PHE A C 1
ATOM 640 O O . PHE A 1 80 ? 12.672 5.261 -20.502 1.00 86.62 80 PHE A O 1
ATOM 647 N N . LEU A 1 81 ? 11.944 3.694 -21.936 1.00 86.38 81 LEU A N 1
ATOM 648 C CA . LEU A 1 81 ? 11.458 4.623 -22.963 1.00 86.38 81 LEU A CA 1
ATOM 649 C C . LEU A 1 81 ? 10.257 5.475 -22.526 1.00 86.38 81 LEU A C 1
ATOM 651 O O . LEU A 1 81 ? 9.936 6.448 -23.207 1.00 86.38 81 LEU A O 1
ATOM 655 N N . ASP A 1 82 ? 9.610 5.134 -21.412 1.00 87.44 82 ASP A N 1
ATOM 656 C CA . ASP A 1 82 ? 8.497 5.911 -20.861 1.00 87.44 82 ASP A CA 1
ATOM 657 C C . ASP A 1 82 ? 8.979 7.193 -20.154 1.00 87.44 82 ASP A C 1
ATOM 659 O O . ASP A 1 82 ? 8.182 8.085 -19.851 1.00 87.44 82 ASP A O 1
ATOM 663 N N . PHE A 1 83 ? 10.292 7.317 -19.931 1.00 90.38 83 PHE A N 1
ATOM 664 C CA . PHE A 1 83 ? 10.924 8.414 -19.205 1.00 90.38 83 PHE A CA 1
ATOM 665 C C . PHE A 1 83 ?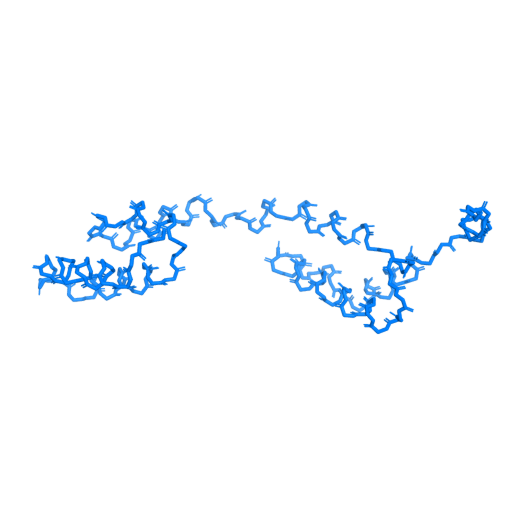 11.846 9.228 -20.112 1.00 90.38 83 PHE A C 1
ATOM 667 O O . PHE A 1 83 ? 12.479 8.710 -21.033 1.00 90.38 83 PHE A O 1
ATOM 674 N N . LYS A 1 84 ? 11.956 10.534 -19.846 1.00 88.12 84 LYS A N 1
ATOM 675 C CA . LYS A 1 84 ? 12.818 11.425 -20.641 1.00 88.12 84 LYS A CA 1
ATOM 676 C C . LYS A 1 84 ? 14.261 11.385 -20.167 1.00 88.12 84 LYS A C 1
ATOM 678 O O . LYS A 1 84 ? 15.177 11.615 -20.955 1.00 88.12 84 LYS A O 1
ATOM 683 N N . MET A 1 85 ? 14.459 11.147 -18.873 1.00 90.75 85 MET A N 1
ATOM 684 C CA . MET A 1 85 ? 15.769 11.131 -18.237 1.00 90.75 85 MET A CA 1
ATOM 685 C C . MET A 1 85 ? 15.956 9.854 -17.426 1.00 90.75 85 MET A C 1
ATOM 687 O O . MET A 1 85 ? 15.038 9.384 -16.761 1.00 90.75 85 MET A O 1
ATOM 691 N N . ALA A 1 86 ? 17.191 9.351 -17.394 1.00 89.38 86 ALA A N 1
ATOM 692 C CA . ALA A 1 86 ? 17.539 8.173 -16.600 1.00 89.38 86 ALA A CA 1
ATOM 693 C C . ALA A 1 86 ? 17.232 8.347 -15.103 1.00 89.38 86 ALA A C 1
ATOM 695 O O . ALA A 1 86 ? 16.890 7.387 -14.426 1.00 89.38 86 ALA A O 1
ATOM 696 N N . GLN A 1 87 ? 17.310 9.579 -14.599 1.00 94.12 87 GLN A N 1
ATOM 697 C CA . GLN A 1 87 ? 17.006 9.887 -13.205 1.00 94.12 87 GLN A CA 1
ATOM 698 C C . GLN A 1 87 ? 15.507 9.751 -12.884 1.00 94.12 87 GLN A C 1
ATOM 700 O O . GLN A 1 87 ? 15.162 9.341 -11.783 1.00 94.12 87 GLN A O 1
ATOM 705 N N . GLU A 1 88 ? 14.617 10.055 -13.836 1.00 93.00 88 GLU A N 1
ATOM 706 C CA . GLU A 1 88 ? 13.167 9.860 -13.667 1.00 93.00 88 GLU A CA 1
ATOM 707 C C . GLU A 1 88 ? 12.826 8.367 -13.614 1.00 93.00 88 GLU A C 1
ATOM 709 O O . GLU A 1 88 ? 12.043 7.943 -12.767 1.00 93.00 88 GLU A O 1
ATOM 714 N N . PHE A 1 89 ? 13.470 7.568 -14.471 1.00 93.31 89 PHE A N 1
ATOM 715 C CA . PHE A 1 89 ? 13.356 6.112 -14.439 1.00 93.31 89 PHE A CA 1
ATOM 716 C C . PHE A 1 89 ? 13.863 5.529 -13.114 1.00 93.31 89 PHE A C 1
ATOM 718 O O . PHE A 1 89 ? 13.200 4.673 -12.539 1.00 93.31 89 PHE A O 1
ATOM 725 N N . ASP A 1 90 ? 15.012 5.991 -12.611 1.00 93.19 90 ASP A N 1
ATOM 726 C CA . ASP A 1 90 ? 15.583 5.484 -11.356 1.00 93.19 90 ASP A CA 1
ATOM 727 C C . ASP A 1 90 ? 14.670 5.771 -10.154 1.00 93.19 90 ASP A C 1
ATOM 729 O O . ASP A 1 90 ? 14.458 4.896 -9.317 1.00 93.19 90 ASP A O 1
ATOM 733 N N . ILE A 1 91 ? 14.042 6.952 -10.110 1.00 95.00 91 ILE A N 1
ATOM 734 C CA . ILE A 1 91 ? 13.020 7.271 -9.100 1.00 95.00 91 ILE A CA 1
ATOM 735 C C . ILE A 1 91 ? 11.826 6.317 -9.229 1.00 95.00 91 ILE A C 1
ATOM 737 O O . ILE A 1 91 ? 11.428 5.702 -8.245 1.00 95.00 91 ILE A O 1
ATOM 741 N N . ALA A 1 92 ? 11.298 6.120 -10.440 1.00 94.38 92 ALA A N 1
ATOM 742 C CA . ALA A 1 92 ? 10.162 5.224 -10.659 1.00 94.38 92 ALA A CA 1
ATOM 743 C C . ALA A 1 92 ? 10.482 3.755 -10.324 1.00 94.38 92 ALA A C 1
ATOM 745 O O . ALA A 1 92 ? 9.627 3.022 -9.825 1.00 94.38 92 ALA A O 1
ATOM 746 N N . LEU A 1 93 ? 11.721 3.315 -10.564 1.00 93.81 93 LEU A N 1
ATOM 747 C CA . LEU A 1 93 ? 12.202 1.996 -10.165 1.00 93.81 93 LEU A CA 1
ATOM 748 C C . LEU A 1 93 ? 12.274 1.869 -8.639 1.00 93.81 93 LEU A C 1
ATOM 750 O O . LEU A 1 93 ? 11.910 0.823 -8.102 1.00 93.81 93 LEU A O 1
ATOM 754 N N . GLN A 1 94 ? 12.727 2.912 -7.939 1.00 94.00 94 GLN A N 1
ATOM 755 C CA . GLN A 1 94 ? 12.742 2.946 -6.476 1.00 94.00 94 GLN A CA 1
ATOM 756 C C . GLN A 1 94 ? 11.326 2.906 -5.894 1.00 94.00 94 GLN A C 1
ATOM 758 O O . GLN A 1 94 ? 11.089 2.122 -4.977 1.00 94.00 94 GLN A O 1
ATOM 763 N N . ASP A 1 95 ? 10.385 3.657 -6.468 1.00 94.56 95 ASP A N 1
ATOM 764 C CA . ASP A 1 95 ? 8.973 3.629 -6.070 1.00 94.56 95 ASP A CA 1
ATOM 765 C C . ASP A 1 95 ? 8.363 2.232 -6.284 1.00 94.56 95 ASP A C 1
ATOM 767 O O . ASP A 1 95 ? 7.761 1.669 -5.373 1.00 94.56 95 ASP A O 1
ATOM 771 N N . CYS A 1 96 ? 8.615 1.601 -7.440 1.00 93.69 96 CYS A N 1
ATOM 772 C CA . CYS A 1 96 ? 8.171 0.226 -7.701 1.00 93.69 96 CYS A CA 1
ATOM 773 C C . CYS A 1 96 ? 8.735 -0.777 -6.686 1.00 93.69 96 CYS A C 1
ATOM 775 O O . CYS A 1 96 ? 8.052 -1.720 -6.291 1.00 93.69 96 CYS A O 1
ATOM 777 N N . VAL A 1 97 ? 9.998 -0.614 -6.291 1.00 93.75 97 VAL A N 1
ATOM 778 C CA . VAL A 1 97 ? 10.622 -1.479 -5.285 1.00 93.75 97 VAL A CA 1
ATOM 779 C C . VAL A 1 97 ? 9.957 -1.282 -3.925 1.00 93.75 97 VAL A C 1
ATOM 781 O O . VAL A 1 97 ? 9.626 -2.273 -3.280 1.00 93.75 97 VAL A O 1
ATOM 784 N N . ALA A 1 98 ? 9.699 -0.037 -3.524 1.00 93.50 98 ALA A N 1
ATOM 785 C CA . ALA A 1 98 ? 9.000 0.260 -2.279 1.00 93.50 98 ALA A CA 1
ATOM 786 C C . ALA A 1 98 ? 7.584 -0.346 -2.260 1.00 93.50 98 ALA A C 1
ATOM 788 O O . ALA A 1 98 ? 7.170 -0.917 -1.250 1.00 93.50 98 ALA A O 1
ATOM 789 N N . ASP A 1 99 ? 6.864 -0.303 -3.384 1.00 91.69 99 ASP A N 1
ATOM 790 C CA . ASP A 1 99 ? 5.541 -0.921 -3.516 1.00 91.69 99 ASP A CA 1
ATOM 791 C C . ASP A 1 99 ? 5.595 -2.455 -3.401 1.00 91.69 99 ASP A C 1
ATOM 793 O O . ASP A 1 99 ? 4.742 -3.072 -2.755 1.00 91.69 99 ASP A O 1
ATOM 797 N N . LEU A 1 100 ? 6.611 -3.095 -3.992 1.00 92.44 100 LEU A N 1
ATOM 798 C CA . LEU A 1 100 ? 6.832 -4.539 -3.866 1.00 92.44 100 LEU A CA 1
ATOM 799 C C . LEU A 1 100 ? 7.175 -4.930 -2.419 1.00 92.44 100 LEU A C 1
ATOM 801 O O . LEU A 1 100 ? 6.620 -5.900 -1.896 1.00 92.44 100 LEU A O 1
ATOM 805 N N . GLU A 1 101 ? 8.039 -4.166 -1.753 1.00 92.50 101 GLU A N 1
ATOM 806 C CA . GLU A 1 101 ? 8.378 -4.348 -0.336 1.00 92.50 101 GLU A CA 1
ATOM 807 C C . GLU A 1 101 ? 7.133 -4.213 0.552 1.00 92.50 101 GLU A C 1
ATOM 809 O O . GLU A 1 101 ? 6.868 -5.096 1.370 1.00 92.50 101 GLU A O 1
ATOM 814 N N . ALA A 1 102 ? 6.306 -3.187 0.320 1.00 89.25 102 ALA A N 1
ATOM 815 C CA . ALA A 1 102 ? 5.038 -2.982 1.021 1.00 89.25 102 ALA A CA 1
ATOM 816 C C . ALA A 1 102 ? 4.027 -4.119 0.786 1.00 89.25 102 ALA A C 1
ATOM 818 O O . ALA A 1 102 ? 3.175 -4.381 1.632 1.00 89.25 102 ALA A O 1
ATOM 819 N N . CYS A 1 103 ? 4.134 -4.838 -0.334 1.00 92.00 103 CYS A N 1
ATOM 820 C CA . CYS A 1 103 ? 3.342 -6.035 -0.615 1.00 92.00 103 CYS A CA 1
ATOM 821 C C . CYS A 1 103 ? 3.943 -7.327 -0.020 1.00 92.00 103 CYS A C 1
ATOM 823 O O . CYS A 1 103 ? 3.463 -8.424 -0.321 1.00 92.00 103 CYS A O 1
ATOM 825 N N . GLY A 1 104 ? 4.995 -7.237 0.799 1.00 89.06 104 GLY A N 1
ATOM 826 C CA . GLY A 1 104 ? 5.660 -8.384 1.422 1.00 89.06 104 GLY A CA 1
ATOM 827 C C . GLY A 1 104 ? 6.596 -9.155 0.483 1.00 89.06 104 GLY A C 1
ATOM 828 O O . GLY A 1 104 ? 6.879 -10.328 0.729 1.00 89.06 104 GLY A O 1
ATOM 829 N N . LEU A 1 105 ? 7.063 -8.526 -0.602 1.00 90.56 105 LEU A N 1
ATOM 830 C CA . LEU A 1 105 ? 7.975 -9.109 -1.595 1.00 90.56 105 LEU A CA 1
ATOM 831 C C . LEU A 1 105 ? 9.429 -8.621 -1.421 1.00 90.56 105 LEU A C 1
ATOM 833 O O . LEU A 1 105 ? 10.212 -8.615 -2.366 1.00 90.56 105 LEU A O 1
ATOM 837 N N . GLU A 1 106 ? 9.836 -8.251 -0.207 1.00 90.19 106 GLU A N 1
ATOM 838 C CA . GLU A 1 106 ? 11.185 -7.733 0.085 1.00 90.19 106 GLU A CA 1
ATOM 839 C C . GLU A 1 106 ? 12.313 -8.681 -0.366 1.00 90.19 106 GLU A C 1
ATOM 841 O O . GLU A 1 106 ? 13.329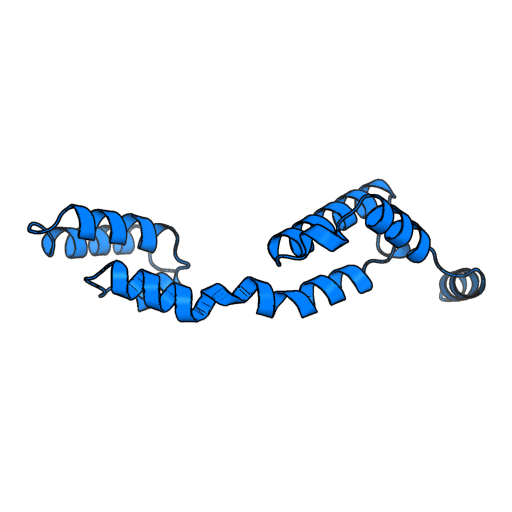 -8.245 -0.904 1.00 90.19 106 GLU A O 1
ATOM 846 N N . VAL A 1 107 ? 12.110 -9.999 -0.250 1.00 86.62 107 VAL A N 1
ATOM 847 C CA . VAL A 1 107 ? 13.108 -11.020 -0.627 1.00 86.62 107 VAL A CA 1
ATOM 848 C C . VAL A 1 107 ? 13.525 -10.929 -2.101 1.00 86.62 107 VAL A C 1
ATOM 850 O O . VAL A 1 107 ? 14.660 -11.268 -2.434 1.00 86.62 107 VAL A O 1
ATOM 853 N N . ILE A 1 108 ? 12.638 -10.465 -2.989 1.00 85.00 108 ILE A N 1
ATOM 854 C CA . ILE A 1 108 ? 12.954 -10.314 -4.417 1.00 85.00 108 ILE A CA 1
ATOM 855 C C . ILE A 1 108 ? 13.528 -8.931 -4.758 1.00 85.00 108 ILE A C 1
ATOM 857 O O . ILE A 1 108 ? 14.093 -8.772 -5.834 1.00 85.00 108 ILE A O 1
ATOM 861 N N . CYS A 1 109 ? 13.479 -7.955 -3.847 1.00 88.06 109 CYS A N 1
ATOM 862 C CA . CYS A 1 109 ? 13.862 -6.552 -4.069 1.00 88.06 109 CYS A CA 1
ATOM 863 C C . CYS A 1 109 ? 15.374 -6.278 -3.914 1.00 88.06 109 CYS A C 1
ATOM 865 O O . CYS A 1 109 ? 15.808 -5.212 -3.477 1.00 88.06 109 CYS A O 1
ATOM 867 N N . THR A 1 110 ? 16.211 -7.248 -4.281 1.00 91.38 110 THR A N 1
ATOM 868 C CA . THR A 1 110 ? 17.673 -7.156 -4.139 1.00 91.38 110 THR A CA 1
ATOM 869 C C . THR A 1 110 ? 18.312 -6.188 -5.145 1.00 91.38 110 THR A C 1
ATOM 871 O O . THR A 1 110 ? 17.730 -5.843 -6.173 1.00 91.38 110 THR A O 1
ATOM 874 N N . ASN A 1 111 ? 19.568 -5.788 -4.909 1.00 88.75 111 ASN A N 1
ATOM 875 C CA . ASN A 1 111 ? 20.325 -4.998 -5.891 1.00 88.75 111 ASN A CA 1
ATOM 876 C C . ASN A 1 111 ? 20.440 -5.708 -7.247 1.00 88.75 111 ASN A C 1
ATOM 878 O O . ASN A 1 111 ? 20.360 -5.055 -8.282 1.00 88.75 111 ASN A O 1
ATOM 882 N N . THR A 1 112 ? 20.580 -7.037 -7.247 1.00 89.62 112 THR A N 1
ATOM 883 C CA . THR A 1 112 ? 20.591 -7.842 -8.473 1.00 89.62 112 THR A CA 1
ATOM 884 C C . THR A 1 112 ? 19.285 -7.685 -9.240 1.00 89.62 112 THR A C 1
ATOM 886 O O . THR A 1 112 ? 19.325 -7.407 -10.430 1.00 89.62 112 THR A O 1
ATOM 889 N N . PHE A 1 113 ? 18.140 -7.730 -8.553 1.00 88.75 113 PHE A N 1
ATOM 890 C CA . PHE A 1 113 ? 16.844 -7.472 -9.179 1.00 88.75 113 PHE A CA 1
ATOM 891 C C . PHE A 1 113 ? 16.776 -6.083 -9.818 1.00 88.75 113 PHE A C 1
ATOM 893 O O . PHE A 1 113 ? 16.366 -5.975 -10.966 1.00 88.75 113 PHE A O 1
ATOM 900 N N . LYS A 1 114 ? 17.219 -5.023 -9.129 1.00 88.81 114 LYS A N 1
ATOM 901 C CA . LYS A 1 114 ? 17.213 -3.653 -9.683 1.00 88.81 114 LYS A CA 1
ATOM 902 C C . LYS A 1 114 ? 18.094 -3.534 -10.933 1.00 88.81 114 LYS A C 1
ATOM 904 O O . LYS A 1 114 ? 17.694 -2.898 -11.910 1.00 88.81 114 LYS A O 1
ATOM 909 N N . ILE A 1 115 ? 19.271 -4.165 -10.912 1.00 89.50 115 ILE A N 1
ATOM 910 C CA . ILE A 1 115 ? 20.203 -4.203 -12.048 1.00 89.50 115 ILE A CA 1
ATOM 911 C C . ILE A 1 115 ? 19.579 -4.964 -13.217 1.00 89.50 115 ILE A C 1
ATOM 913 O O . ILE A 1 115 ? 19.465 -4.410 -14.307 1.00 89.50 115 ILE A O 1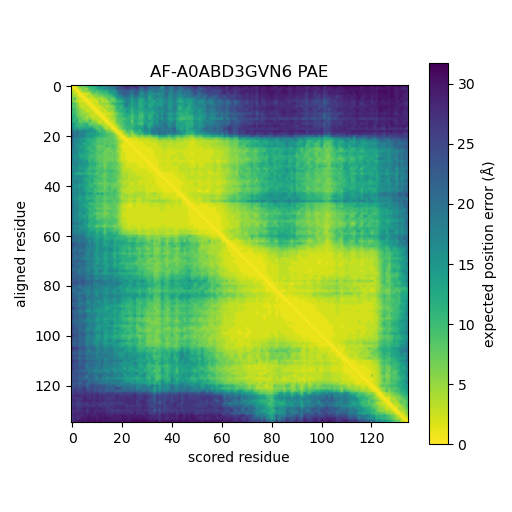
ATOM 917 N N . ASP A 1 116 ? 19.122 -6.194 -12.985 1.00 88.31 116 ASP A N 1
ATOM 918 C CA . ASP A 1 116 ? 18.498 -7.028 -14.012 1.00 88.31 116 ASP A CA 1
ATOM 919 C C . ASP A 1 116 ? 17.263 -6.341 -14.588 1.00 88.31 116 ASP A C 1
ATOM 921 O O . ASP A 1 116 ? 17.033 -6.372 -15.795 1.00 88.31 116 ASP A O 1
ATOM 925 N N . LYS A 1 117 ? 16.481 -5.667 -13.742 1.00 88.38 117 LYS A N 1
ATOM 926 C CA . LYS A 1 117 ? 15.320 -4.903 -14.175 1.00 88.38 117 LYS A CA 1
ATOM 927 C C . LYS A 1 117 ? 15.734 -3.789 -15.122 1.00 88.38 117 LYS A C 1
ATOM 929 O O . LYS A 1 117 ? 15.243 -3.756 -16.239 1.00 88.38 117 LYS A O 1
ATOM 934 N N . THR A 1 118 ? 16.683 -2.951 -14.712 1.00 88.50 118 THR A N 1
ATOM 935 C CA . THR A 1 118 ? 17.207 -1.848 -15.531 1.00 88.50 118 THR A CA 1
ATOM 936 C C . THR A 1 118 ? 17.767 -2.339 -16.864 1.00 88.50 118 THR A C 1
ATOM 938 O O . THR A 1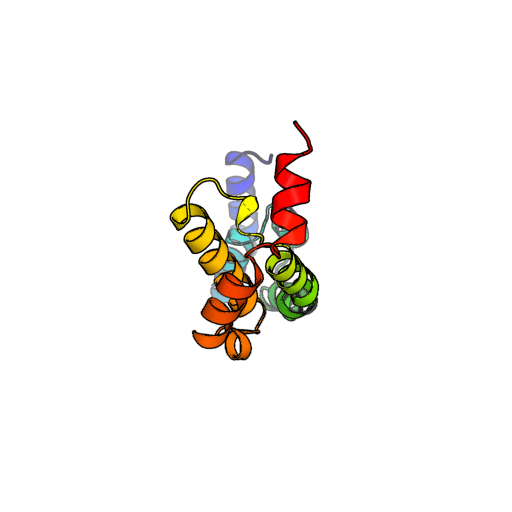 118 ? 17.550 -1.713 -17.892 1.00 88.50 118 THR A O 1
ATOM 941 N N . LEU A 1 119 ? 18.470 -3.473 -16.879 1.00 86.75 119 LEU A N 1
ATOM 942 C CA . LEU A 1 119 ? 19.021 -4.031 -18.114 1.00 86.75 119 LEU A CA 1
ATOM 943 C C . LEU A 1 119 ? 17.929 -4.567 -19.050 1.00 86.75 119 LEU A C 1
ATOM 945 O O . LEU A 1 119 ? 18.036 -4.406 -20.262 1.00 86.75 119 LEU A O 1
ATOM 949 N N . ASN A 1 120 ? 16.869 -5.156 -18.495 1.00 83.75 120 ASN A N 1
ATOM 950 C CA . ASN A 1 120 ? 15.758 -5.724 -19.260 1.00 83.75 120 ASN A CA 1
ATOM 951 C C . ASN A 1 120 ? 14.720 -4.687 -19.723 1.00 83.75 120 ASN A C 1
ATOM 953 O O . ASN A 1 120 ? 13.835 -5.033 -20.502 1.00 83.75 120 ASN A O 1
ATOM 957 N N . THR A 1 121 ? 14.792 -3.433 -19.263 1.00 82.62 121 THR A N 1
ATOM 958 C CA . THR A 1 121 ? 13.924 -2.356 -19.769 1.00 82.62 121 THR A CA 1
ATOM 959 C C . THR A 1 121 ? 14.463 -1.692 -21.032 1.00 82.62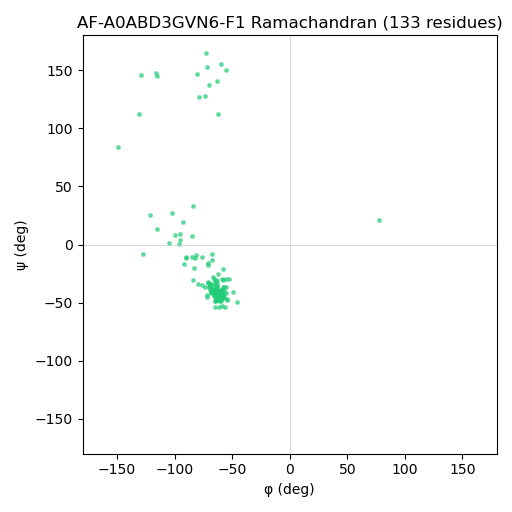 121 THR A C 1
ATOM 961 O O . THR A 1 121 ? 13.736 -0.921 -2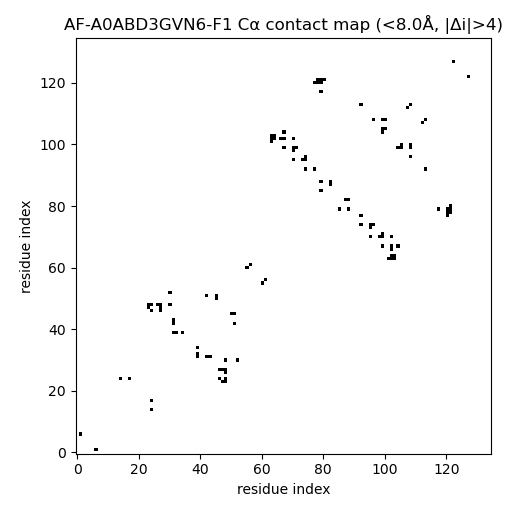1.669 1.00 82.62 121 THR A O 1
ATOM 964 N N . PHE A 1 122 ? 15.711 -1.980 -21.419 1.00 78.31 122 PHE A N 1
ATOM 965 C CA . PHE A 1 122 ? 16.244 -1.513 -22.689 1.00 78.31 122 PHE A CA 1
ATOM 966 C C . PHE A 1 122 ? 15.629 -2.313 -23.844 1.00 78.31 122 PHE A C 1
ATOM 968 O O . PHE A 1 122 ? 15.667 -3.542 -23.831 1.00 78.31 122 PHE A O 1
ATOM 975 N N . PRO A 1 123 ? 15.066 -1.635 -24.856 1.00 70.00 123 PRO A N 1
ATOM 976 C CA . PRO A 1 123 ? 14.501 -2.302 -26.019 1.00 70.00 123 PRO A CA 1
ATOM 977 C C . PRO A 1 123 ? 15.576 -3.062 -26.802 1.00 70.00 123 PRO A C 1
ATOM 979 O O . PRO A 1 123 ? 16.671 -2.551 -27.037 1.00 70.00 123 PRO A O 1
ATOM 982 N N . ASP A 1 124 ? 15.221 -4.243 -27.300 1.00 70.56 124 ASP A N 1
ATOM 983 C CA . ASP A 1 124 ? 16.017 -4.987 -28.270 1.00 70.56 124 ASP A CA 1
ATOM 984 C C . ASP A 1 124 ? 16.297 -4.110 -29.503 1.00 70.56 124 ASP A C 1
ATOM 986 O O . ASP A 1 124 ? 15.458 -3.300 -29.909 1.00 70.56 124 ASP A O 1
ATOM 990 N N . GLU A 1 125 ? 17.426 -4.333 -30.179 1.00 65.38 125 GLU A N 1
ATOM 991 C CA . GLU A 1 125 ? 17.843 -3.571 -31.369 1.00 65.38 125 GLU A CA 1
ATOM 992 C C . GLU A 1 125 ? 16.713 -3.454 -32.421 1.00 65.38 125 GLU A C 1
ATOM 994 O O . GLU A 1 125 ? 16.434 -2.379 -32.951 1.00 65.38 125 GLU A O 1
ATOM 999 N N . LYS A 1 126 ? 15.957 -4.542 -32.644 1.00 61.56 126 LYS A N 1
ATOM 1000 C CA . LYS A 1 126 ? 14.779 -4.568 -33.534 1.00 61.56 126 LYS A CA 1
ATOM 1001 C C . LYS A 1 126 ? 13.629 -3.662 -33.075 1.00 61.56 126 LYS A C 1
ATOM 1003 O O . LYS A 1 126 ? 12.938 -3.092 -33.918 1.00 61.56 126 LYS A O 1
ATOM 1008 N N . SER A 1 127 ? 13.412 -3.537 -31.769 1.00 61.31 127 SER A N 1
ATOM 1009 C CA . SER A 1 127 ? 12.374 -2.686 -31.179 1.00 61.31 127 SER A CA 1
ATOM 1010 C C . SER A 1 127 ? 12.753 -1.202 -31.273 1.00 61.31 127 SER A C 1
ATOM 1012 O O . SER A 1 127 ? 11.909 -0.369 -31.609 1.00 61.31 127 SER A O 1
ATOM 1014 N N . MET A 1 128 ? 14.045 -0.876 -31.125 1.00 60.84 128 MET A N 1
ATOM 1015 C CA . MET A 1 128 ? 14.559 0.482 -31.351 1.00 60.84 128 MET A CA 1
ATOM 1016 C C . MET A 1 128 ? 14.308 0.977 -32.781 1.00 60.84 128 MET A C 1
ATOM 1018 O O . MET A 1 128 ? 13.885 2.118 -32.977 1.00 60.84 128 MET A O 1
ATOM 1022 N N . TYR A 1 129 ? 14.519 0.131 -33.795 1.00 60.78 129 TYR A N 1
ATOM 1023 C CA . TYR A 1 129 ? 14.219 0.499 -35.184 1.00 60.78 129 TYR A CA 1
ATOM 1024 C C . TYR A 1 129 ? 12.719 0.727 -35.420 1.00 60.78 129 TYR A C 1
ATOM 1026 O O . TYR A 1 129 ? 12.346 1.670 -36.114 1.00 60.78 129 TYR A O 1
ATOM 1034 N N . ALA A 1 130 ? 11.848 -0.085 -34.813 1.00 59.75 130 ALA A N 1
ATOM 1035 C CA . ALA A 1 130 ? 10.399 0.056 -34.949 1.00 59.75 130 ALA A CA 1
ATOM 1036 C C . ALA A 1 130 ? 9.842 1.318 -34.260 1.00 59.75 130 ALA A C 1
ATOM 1038 O O . ALA A 1 130 ? 8.917 1.937 -34.785 1.00 59.75 130 ALA A O 1
ATOM 1039 N N . ALA A 1 131 ? 10.400 1.719 -33.112 1.00 59.38 131 ALA A N 1
ATOM 1040 C CA . ALA A 1 131 ? 10.000 2.938 -32.406 1.00 59.38 131 ALA A CA 1
ATOM 1041 C C . ALA A 1 131 ? 10.365 4.213 -33.188 1.00 59.38 131 ALA A C 1
ATOM 1043 O O . ALA A 1 131 ? 9.561 5.139 -33.267 1.00 59.38 131 ALA A O 1
ATOM 1044 N N . ASN A 1 132 ? 11.533 4.228 -33.836 1.00 55.78 132 ASN A N 1
ATOM 1045 C CA . ASN A 1 132 ? 11.994 5.358 -34.651 1.00 55.78 132 ASN A CA 1
ATOM 1046 C C . ASN A 1 132 ? 11.222 5.531 -35.976 1.00 55.78 132 ASN A C 1
ATOM 1048 O O . ASN A 1 132 ? 11.270 6.601 -36.574 1.00 55.78 132 ASN A O 1
ATOM 1052 N N . LEU A 1 133 ? 10.506 4.499 -36.438 1.00 48.09 133 LEU A N 1
ATOM 1053 C CA . LEU A 1 133 ? 9.744 4.500 -37.697 1.00 48.09 133 LEU A CA 1
ATOM 1054 C C . LEU A 1 133 ? 8.254 4.857 -37.531 1.00 48.09 133 LEU A C 1
ATOM 1056 O O . LEU A 1 133 ? 7.510 4.804 -38.505 1.00 48.09 133 LEU A O 1
ATOM 1060 N N . ARG A 1 134 ? 7.800 5.205 -36.318 1.00 47.59 134 ARG A N 1
ATOM 1061 C CA . ARG A 1 134 ? 6.426 5.681 -36.043 1.00 47.59 134 ARG A CA 1
ATOM 1062 C C . ARG A 1 134 ? 6.280 7.215 -36.088 1.00 47.59 134 ARG A C 1
ATOM 1064 O O . ARG A 1 134 ? 5.326 7.741 -35.517 1.00 47.59 134 ARG A O 1
ATOM 1071 N N . LEU A 1 135 ? 7.219 7.910 -36.734 1.00 43.28 135 LEU A N 1
ATOM 1072 C CA . LEU A 1 135 ? 7.108 9.327 -37.118 1.00 43.28 135 LEU A CA 1
ATOM 1073 C C . LEU A 1 135 ? 6.337 9.466 -38.436 1.00 43.28 135 LEU A C 1
ATOM 1075 O O . LEU A 1 135 ? 5.609 10.473 -38.570 1.00 43.28 135 LEU A O 1
#

Mean predicted aligned error: 11.46 Å

Organism: NCBI:txid122646

Solvent-accessible surface area (backbone atoms only — not comparable to full-atom values): 7908 Å² total; per-residue (Å²): 131,88,50,76,70,55,54,56,53,54,52,50,58,57,56,72,74,35,83,90,41,61,69,53,48,52,50,37,50,57,56,47,72,75,40,54,78,69,56,30,64,74,50,65,84,60,91,48,40,66,60,55,52,47,52,48,42,74,75,47,67,55,45,39,66,68,43,37,64,58,42,52,48,55,51,69,66,57,48,54,84,82,38,96,44,72,69,58,40,51,51,52,52,50,53,45,44,52,48,31,38,69,32,72,42,52,90,64,64,40,72,66,45,56,51,54,48,60,62,67,28,56,71,54,74,72,52,51,57,55,62,70,69,74,120